Protein AF-A0A8J2YDB7-F1 (afdb_monomer)

Foldseek 3Di:
DDDDDPDDPVRLVVVLVVLVVLLVVLVVVQVVCVVVVHDSPVSVVVNVVSVVVSVVSVVVVVVVVVD

Nearest PDB structures (foldseek):
  6x94-assembly1_A  TM=9.061E-01  e=7.582E-01  Methanosarcina mazei Go1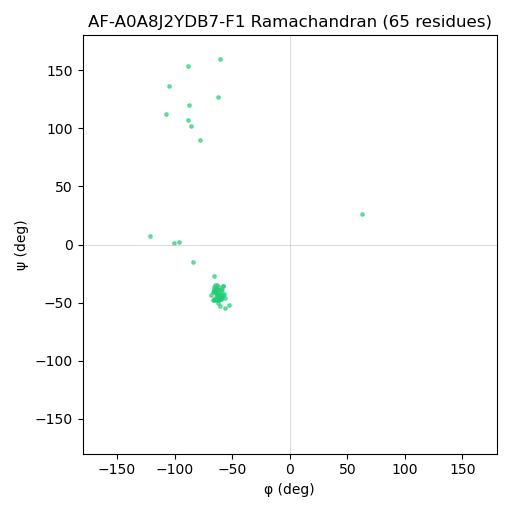
  6hdz-assembly1_A  TM=9.116E-01  e=9.257E-01  Pseudomonas aeruginosa
  6r1o-assembly1_A-2  TM=9.480E-01  e=1.130E+00  Escherichia coli
  6r1m-assembly1_B  TM=9.587E-01  e=1.130E+00  Escherichia coli
  1cxz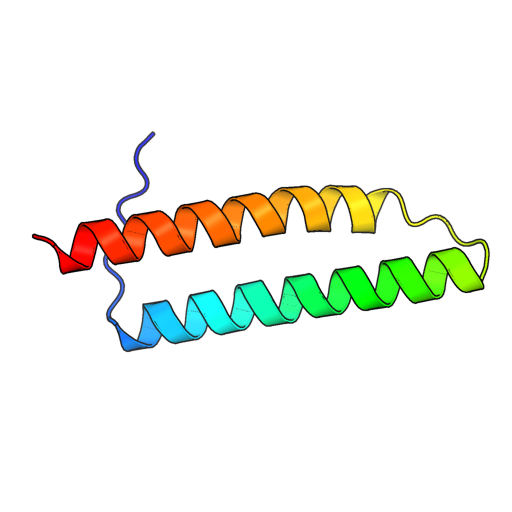-assembly1_B  TM=6.916E-01  e=6.819E+00  Homo sapiens

Secondary structure (DSSP, 8-state):
--------HHHHHHHHHHHHHHHHHHHHHHHHHHHHT---HHHHHHHHHHHHHHHHHHHHHHHHH--

Structure (mmCIF, N/CA/C/O backbone):
data_AF-A0A8J2YDB7-F1
#
_entry.id   AF-A0A8J2YDB7-F1
#
loop_
_atom_site.group_PDB
_atom_site.id
_atom_site.type_symbol
_atom_site.label_atom_id
_atom_site.label_alt_id
_atom_site.label_comp_id
_atom_site.label_asym_id
_atom_site.label_entity_id
_atom_site.label_seq_id
_atom_site.pdbx_PDB_ins_code
_atom_site.Cartn_x
_atom_site.Cartn_y
_atom_site.Cartn_z
_atom_site.occupancy
_atom_site.B_iso_or_equiv
_atom_site.auth_seq_id
_atom_site.auth_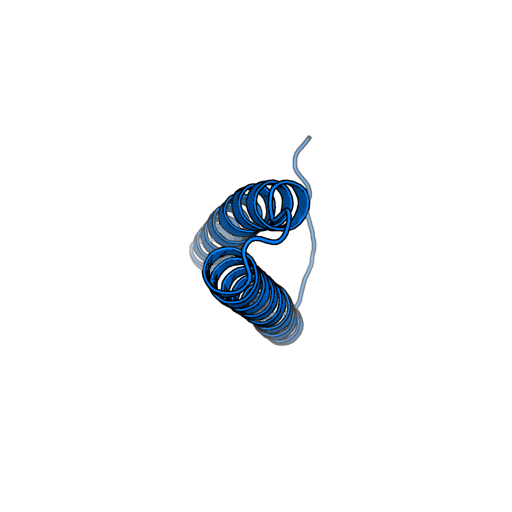comp_id
_atom_site.auth_asym_id
_atom_site.auth_atom_id
_atom_site.pdbx_PDB_model_num
ATOM 1 N N . MET A 1 1 ? 23.665 2.768 1.884 1.00 46.53 1 MET A N 1
ATOM 2 C CA . MET A 1 1 ? 23.563 1.487 1.156 1.00 46.53 1 MET A CA 1
ATOM 3 C C . MET A 1 1 ? 22.702 1.729 -0.074 1.00 46.53 1 MET A C 1
ATOM 5 O O . MET A 1 1 ? 21.545 2.085 0.096 1.00 46.53 1 MET A O 1
ATOM 9 N N . LYS A 1 2 ? 23.274 1.657 -1.282 1.00 48.56 2 LYS A N 1
ATOM 10 C CA . LYS A 1 2 ? 22.496 1.656 -2.530 1.00 48.56 2 LYS A CA 1
ATOM 11 C C . LYS A 1 2 ? 22.129 0.205 -2.817 1.00 48.56 2 LYS A C 1
ATOM 13 O O . LYS A 1 2 ? 23.021 -0.632 -2.885 1.00 48.56 2 LYS A O 1
ATOM 18 N N . LEU A 1 3 ? 20.837 -0.089 -2.888 1.00 53.22 3 LEU A N 1
ATOM 19 C CA . LEU A 1 3 ? 20.352 -1.399 -3.298 1.00 53.22 3 LEU A CA 1
ATOM 20 C C . LEU A 1 3 ? 20.291 -1.375 -4.829 1.00 53.22 3 LEU A C 1
ATOM 22 O O . LEU A 1 3 ? 19.405 -0.739 -5.395 1.00 53.22 3 LEU A O 1
ATOM 26 N N . GLU A 1 4 ? 21.272 -1.976 -5.493 1.00 58.62 4 GLU A N 1
ATOM 27 C CA . GLU A 1 4 ? 21.227 -2.167 -6.943 1.00 58.62 4 GLU A CA 1
ATOM 28 C C . GLU A 1 4 ? 20.508 -3.491 -7.209 1.00 58.62 4 GLU A C 1
ATOM 30 O O . GLU A 1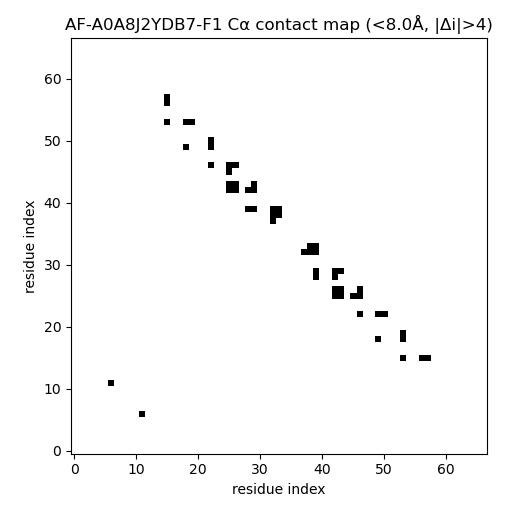 4 ? 21.014 -4.565 -6.894 1.00 58.62 4 GLU A O 1
ATOM 35 N N . MET A 1 5 ? 19.270 -3.401 -7.695 1.00 65.25 5 MET A N 1
ATOM 36 C CA . MET A 1 5 ? 18.491 -4.548 -8.153 1.00 65.25 5 MET A CA 1
ATOM 37 C C . MET A 1 5 ? 18.422 -4.498 -9.674 1.00 65.25 5 MET A C 1
ATOM 39 O O . MET A 1 5 ? 17.771 -3.616 -10.236 1.00 65.25 5 MET A O 1
ATOM 43 N N . GLU A 1 6 ? 19.072 -5.454 -10.330 1.00 71.06 6 GLU A N 1
ATOM 44 C CA . GLU A 1 6 ? 18.895 -5.691 -11.760 1.00 71.06 6 GLU A CA 1
ATOM 45 C C . GLU A 1 6 ? 17.579 -6.442 -11.966 1.00 71.06 6 GLU A C 1
ATOM 47 O O . GLU A 1 6 ? 17.517 -7.664 -11.885 1.00 71.06 6 GLU A O 1
ATOM 52 N N . LEU A 1 7 ? 16.496 -5.690 -12.153 1.00 75.19 7 LEU A N 1
ATOM 53 C CA . LEU A 1 7 ? 15.197 -6.236 -12.537 1.00 75.19 7 LEU A CA 1
ATOM 54 C C . LEU A 1 7 ? 14.948 -5.932 -14.011 1.00 75.19 7 LEU A C 1
ATOM 56 O O . LEU A 1 7 ? 15.128 -4.793 -14.453 1.00 75.19 7 LEU A O 1
ATOM 60 N N . SER A 1 8 ? 14.447 -6.917 -14.751 1.00 84.81 8 SER A N 1
ATOM 61 C CA . SER A 1 8 ? 13.817 -6.660 -16.044 1.00 84.81 8 SER A CA 1
ATOM 62 C C . SER A 1 8 ? 12.605 -5.738 -15.876 1.00 84.81 8 SER A C 1
ATOM 64 O O . SER A 1 8 ? 12.010 -5.631 -14.801 1.00 84.81 8 SER A O 1
ATOM 66 N N . TRP A 1 9 ? 12.188 -5.081 -16.959 1.00 79.81 9 TRP A N 1
ATOM 67 C CA . TRP A 1 9 ? 11.017 -4.201 -16.932 1.00 79.81 9 TRP A CA 1
ATOM 68 C C . TRP A 1 9 ? 9.732 -4.926 -16.487 1.00 79.81 9 TRP A C 1
ATOM 70 O O . TRP A 1 9 ? 8.903 -4.352 -15.776 1.00 79.81 9 TRP A O 1
ATOM 80 N N . GLU A 1 10 ? 9.580 -6.198 -16.862 1.00 86.38 10 GLU A N 1
ATOM 81 C CA . GLU A 1 10 ? 8.449 -7.037 -16.453 1.00 86.38 10 GLU A CA 1
ATOM 82 C C . GLU A 1 10 ? 8.469 -7.328 -14.951 1.00 86.38 10 GLU A C 1
ATOM 84 O O . GLU A 1 10 ? 7.461 -7.118 -14.270 1.00 86.38 10 GLU A O 1
ATOM 89 N N . GLU A 1 11 ? 9.619 -7.733 -14.409 1.00 87.75 11 GLU A N 1
ATOM 90 C CA . GLU A 1 11 ? 9.790 -7.952 -12.968 1.00 87.75 11 GLU A CA 1
ATOM 91 C C . GLU A 1 11 ? 9.567 -6.663 -12.179 1.00 87.75 11 GLU A C 1
ATOM 93 O O . GLU A 1 11 ? 8.948 -6.679 -11.114 1.00 87.75 11 GLU A O 1
ATOM 98 N N . TRP A 1 12 ? 9.993 -5.531 -12.735 1.00 87.75 12 TRP A N 1
ATOM 99 C CA . TRP A 1 12 ? 9.800 -4.217 -12.141 1.00 87.75 12 TRP A CA 1
ATOM 100 C C . TRP A 1 12 ? 8.313 -3.854 -12.030 1.00 87.75 12 TRP A C 1
ATOM 102 O O . TRP A 1 12 ? 7.827 -3.467 -10.962 1.00 87.75 12 TRP A O 1
ATOM 112 N N . ASN A 1 13 ? 7.552 -4.038 -13.111 1.00 88.19 13 ASN A N 1
ATOM 113 C CA . ASN A 1 13 ? 6.105 -3.818 -13.104 1.00 88.19 13 ASN A CA 1
ATOM 114 C C . ASN A 1 13 ? 5.374 -4.783 -12.169 1.00 88.19 13 ASN A C 1
ATOM 116 O O . ASN A 1 13 ? 4.472 -4.363 -11.438 1.00 88.19 13 ASN A O 1
ATOM 120 N N . MET A 1 14 ? 5.766 -6.060 -12.160 1.00 92.88 14 MET A N 1
ATOM 121 C CA . MET A 1 14 ? 5.197 -7.049 -11.245 1.00 92.88 14 MET A CA 1
ATOM 122 C C . MET A 1 14 ? 5.453 -6.666 -9.789 1.00 92.88 14 MET A C 1
ATOM 124 O O . MET A 1 14 ? 4.515 -6.656 -8.988 1.00 92.88 14 MET A O 1
ATOM 128 N N . ALA A 1 15 ? 6.684 -6.279 -9.453 1.00 91.62 15 ALA A N 1
ATOM 129 C CA . ALA A 1 15 ? 7.051 -5.820 -8.120 1.00 91.62 15 ALA A CA 1
ATOM 130 C C . ALA A 1 15 ? 6.241 -4.581 -7.710 1.00 91.62 15 ALA A C 1
ATOM 132 O O . ALA A 1 15 ? 5.638 -4.578 -6.633 1.00 91.62 15 ALA A O 1
ATOM 133 N N . GLN A 1 16 ? 6.119 -3.576 -8.587 1.00 91.75 16 GLN A N 1
ATOM 134 C CA . GLN A 1 16 ? 5.274 -2.406 -8.320 1.00 91.75 16 GLN A CA 1
ATOM 135 C C . GLN A 1 16 ? 3.815 -2.819 -8.068 1.00 91.75 16 GLN A C 1
ATOM 137 O O . GLN A 1 16 ? 3.182 -2.325 -7.131 1.00 91.75 16 GLN A O 1
ATOM 142 N N . GLY A 1 17 ? 3.277 -3.738 -8.874 1.00 94.50 17 GLY A N 1
ATOM 143 C CA . GLY A 1 17 ? 1.919 -4.256 -8.715 1.00 94.50 17 GLY A CA 1
ATOM 144 C C . GLY A 1 17 ? 1.715 -5.019 -7.403 1.00 94.50 17 GLY A C 1
ATOM 145 O O . GLY A 1 17 ? 0.665 -4.897 -6.772 1.00 94.50 17 GLY A O 1
ATOM 146 N N . CYS A 1 18 ? 2.703 -5.793 -6.952 1.00 96.38 18 CYS A N 1
ATOM 147 C CA . CYS A 1 18 ? 2.678 -6.469 -5.653 1.00 96.38 18 CYS A CA 1
ATOM 148 C C . CYS A 1 18 ? 2.673 -5.469 -4.489 1.00 96.38 18 CYS A C 1
ATOM 150 O O . CYS A 1 18 ? 1.829 -5.578 -3.597 1.00 96.38 18 CYS A O 1
ATOM 152 N N . LEU A 1 19 ? 3.561 -4.471 -4.526 1.00 95.31 19 LEU A N 1
ATOM 153 C CA . LEU A 1 19 ? 3.646 -3.435 -3.494 1.00 95.31 19 LEU A CA 1
ATOM 154 C C . LEU A 1 19 ? 2.341 -2.632 -3.400 1.00 95.31 19 LEU A C 1
ATOM 156 O O . LEU A 1 19 ? 1.805 -2.454 -2.306 1.00 95.31 19 LEU A O 1
ATOM 160 N N . GLN A 1 20 ? 1.787 -2.209 -4.542 1.00 96.31 20 GLN A N 1
ATOM 161 C CA . GLN A 1 20 ? 0.531 -1.457 -4.579 1.00 96.31 20 GLN A CA 1
ATOM 162 C C . GLN A 1 20 ? -0.639 -2.281 -4.024 1.00 96.31 20 GLN A C 1
ATOM 164 O O . GLN A 1 20 ? -1.371 -1.796 -3.164 1.00 96.31 20 GLN A O 1
ATOM 169 N N . ARG A 1 21 ? -0.771 -3.554 -4.430 1.00 97.88 21 ARG A N 1
ATOM 170 C CA . ARG A 1 21 ? -1.817 -4.450 -3.904 1.00 97.88 21 ARG A CA 1
ATOM 171 C C . ARG A 1 21 ? -1.742 -4.590 -2.386 1.00 97.88 21 ARG A C 1
ATOM 173 O O . ARG A 1 21 ? -2.775 -4.551 -1.718 1.00 97.88 21 ARG A O 1
ATOM 180 N N . ARG A 1 22 ? -0.534 -4.732 -1.832 1.00 97.88 22 ARG A N 1
ATOM 181 C CA . ARG A 1 22 ? -0.351 -4.826 -0.379 1.00 97.88 22 ARG A CA 1
ATOM 182 C C . ARG A 1 22 ? -0.719 -3.521 0.327 1.00 97.88 22 ARG A C 1
ATOM 184 O O . ARG A 1 22 ? -1.380 -3.558 1.363 1.00 97.88 22 ARG A O 1
ATOM 191 N N . TYR A 1 23 ? -0.351 -2.377 -0.241 1.00 97.94 23 TYR A N 1
ATOM 192 C CA . TYR A 1 23 ? -0.716 -1.066 0.296 1.00 97.94 23 TYR A CA 1
ATOM 193 C C . TYR A 1 23 ? -2.236 -0.865 0.339 1.00 97.94 23 TYR A C 1
ATOM 195 O O . TYR A 1 23 ? -2.786 -0.427 1.354 1.00 97.94 23 TYR A O 1
ATOM 203 N N . ASP A 1 24 ? -2.935 -1.264 -0.720 1.00 97.81 24 ASP A N 1
ATOM 204 C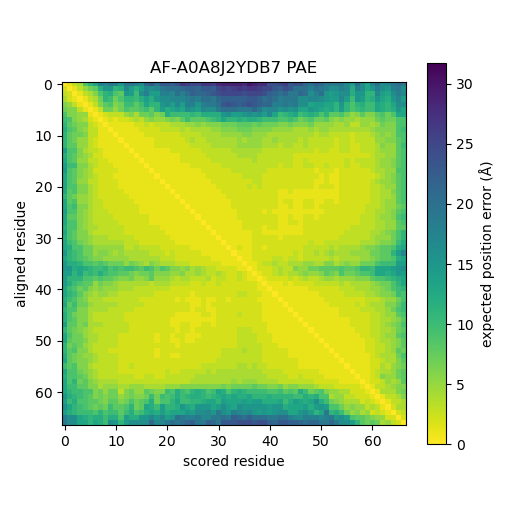 CA . ASP A 1 24 ? -4.394 -1.178 -0.791 1.00 97.81 24 ASP A CA 1
ATOM 205 C C . ASP A 1 24 ? -5.070 -2.114 0.229 1.00 97.81 24 ASP A C 1
ATOM 207 O O . ASP A 1 24 ? -6.050 -1.736 0.880 1.00 97.81 24 ASP A O 1
ATOM 211 N N . GLU A 1 25 ? -4.514 -3.314 0.441 1.00 98.06 25 GLU A N 1
ATOM 212 C CA . GLU A 1 25 ? -4.979 -4.255 1.466 1.00 98.06 25 GLU A CA 1
ATOM 213 C C . GLU A 1 25 ? -4.861 -3.669 2.883 1.00 98.06 25 GLU A C 1
ATOM 215 O O . GLU A 1 25 ? -5.803 -3.766 3.678 1.00 98.06 25 GLU A O 1
ATOM 220 N N . LEU A 1 26 ? -3.727 -3.036 3.202 1.00 97.62 26 LEU A N 1
ATOM 221 C CA . LEU A 1 26 ? -3.504 -2.383 4.495 1.00 97.62 26 LEU A CA 1
ATOM 222 C C . LEU A 1 26 ? -4.485 -1.230 4.707 1.00 97.62 26 LEU A C 1
ATOM 224 O O . LEU A 1 26 ? -5.115 -1.151 5.761 1.00 97.62 26 LEU A O 1
ATOM 228 N N . ASN A 1 27 ? -4.699 -0.394 3.689 1.00 97.69 27 ASN A N 1
ATOM 229 C CA . ASN A 1 27 ? -5.689 0.683 3.747 1.00 97.69 27 ASN A CA 1
ATOM 230 C C . ASN A 1 27 ? -7.109 0.163 3.985 1.00 97.69 27 ASN A C 1
ATOM 232 O O . ASN A 1 27 ? -7.861 0.755 4.765 1.00 97.69 27 ASN A O 1
ATOM 236 N N . ARG A 1 28 ? -7.481 -0.965 3.370 1.00 97.88 28 ARG A N 1
ATOM 237 C CA . ARG A 1 28 ? -8.767 -1.618 3.644 1.00 97.88 28 ARG A CA 1
ATOM 238 C C . ARG A 1 28 ? -8.864 -2.056 5.107 1.00 97.88 28 ARG A C 1
ATOM 240 O O . ARG A 1 28 ? -9.859 -1.747 5.759 1.00 97.88 28 ARG A O 1
ATOM 247 N N . LYS A 1 29 ? -7.828 -2.709 5.645 1.00 96.88 29 LYS A N 1
ATOM 248 C CA . LYS A 1 29 ? -7.784 -3.142 7.056 1.00 96.88 29 LYS A CA 1
ATOM 249 C C . LYS A 1 29 ? -7.853 -1.969 8.031 1.00 96.88 29 LYS A C 1
ATOM 251 O O . LYS A 1 29 ? -8.544 -2.071 9.041 1.00 96.88 29 LYS A O 1
ATOM 256 N N . ILE A 1 30 ? -7.193 -0.855 7.715 1.00 97.62 30 ILE A N 1
ATOM 257 C CA . ILE A 1 30 ? -7.259 0.387 8.494 1.00 97.62 30 ILE A CA 1
ATOM 258 C C . ILE A 1 30 ? -8.698 0.908 8.534 1.00 97.62 30 ILE A C 1
ATOM 260 O O . ILE A 1 30 ? -9.240 1.085 9.620 1.00 97.62 30 ILE A O 1
ATOM 264 N N . ARG A 1 31 ? -9.350 1.070 7.374 1.00 97.25 31 ARG A N 1
ATOM 265 C CA . ARG A 1 31 ? -10.745 1.547 7.294 1.00 97.25 31 ARG A CA 1
ATOM 266 C C . ARG A 1 31 ? -11.715 0.627 8.034 1.00 97.25 31 ARG A C 1
ATOM 268 O O . ARG A 1 31 ? -12.605 1.091 8.744 1.00 97.25 31 ARG A O 1
ATOM 275 N N . GLU A 1 32 ? -11.553 -0.685 7.880 1.00 97.12 32 GLU A N 1
ATOM 276 C CA . GLU A 1 32 ? -12.374 -1.665 8.590 1.00 97.12 32 GLU A CA 1
ATOM 277 C C . GLU A 1 32 ? -12.152 -1.635 10.102 1.00 97.12 32 GLU A C 1
ATOM 279 O O . GLU A 1 32 ? -13.113 -1.787 10.858 1.00 97.12 32 GLU A O 1
ATOM 284 N N . GLY A 1 33 ? -10.903 -1.473 10.537 1.00 96.38 33 GLY A N 1
ATOM 285 C CA . GLY A 1 33 ? -10.548 -1.387 11.945 1.00 96.38 33 GLY A CA 1
ATOM 286 C C . GLY A 1 33 ? -11.057 -0.101 12.589 1.00 96.38 33 GLY A C 1
ATOM 287 O O . GLY A 1 33 ? -11.681 -0.198 13.641 1.00 96.38 33 GLY A O 1
ATOM 288 N N . ASP A 1 34 ? -10.919 1.046 11.915 1.00 95.31 34 ASP A N 1
ATOM 289 C CA . ASP A 1 34 ? -11.504 2.329 12.335 1.00 95.31 34 ASP A CA 1
ATOM 290 C C . ASP A 1 34 ? -13.028 2.199 12.503 1.00 95.31 34 ASP A C 1
ATOM 292 O O . ASP A 1 34 ? -13.574 2.558 13.545 1.00 95.31 34 ASP A O 1
ATOM 296 N N . ARG A 1 35 ? -13.725 1.575 11.539 1.00 96.44 35 ARG A N 1
ATOM 297 C CA . ARG A 1 35 ? -15.181 1.343 11.625 1.00 96.44 35 ARG A CA 1
ATOM 298 C C . ARG A 1 35 ? -15.586 0.433 12.790 1.00 96.44 35 ARG A C 1
ATOM 300 O O . ARG A 1 35 ? -16.676 0.581 13.332 1.00 96.44 35 ARG A O 1
ATOM 307 N N . LYS A 1 36 ? -14.756 -0.556 13.129 1.00 96.25 36 LYS A N 1
ATOM 308 C CA . LYS A 1 36 ? -15.049 -1.576 14.153 1.00 96.25 36 LYS A CA 1
ATOM 309 C C . LYS A 1 36 ? -14.448 -1.244 15.527 1.00 96.25 36 LYS A C 1
ATOM 311 O O . LYS A 1 36 ? -14.546 -2.083 16.418 1.00 96.25 36 LYS A O 1
ATOM 316 N N . GLY A 1 37 ? -13.785 -0.094 15.688 1.00 94.12 37 GLY A N 1
ATOM 317 C CA . GLY A 1 37 ? -13.072 0.271 16.919 1.00 94.12 37 GLY A CA 1
ATOM 318 C C . GLY A 1 37 ? -11.912 -0.671 17.273 1.00 94.12 37 GLY A C 1
ATOM 319 O O . GLY A 1 37 ? -11.586 -0.843 18.444 1.00 94.12 37 GLY A O 1
ATOM 320 N N . ARG A 1 38 ? -11.310 -1.340 16.281 1.00 92.75 38 ARG A N 1
ATOM 321 C CA . ARG A 1 38 ? -10.178 -2.262 16.487 1.00 92.75 38 ARG A CA 1
ATOM 322 C C . ARG A 1 38 ? -8.859 -1.501 16.433 1.00 92.75 38 ARG A C 1
ATOM 324 O O . ARG A 1 38 ? -8.741 -0.505 15.727 1.00 92.75 38 ARG A O 1
ATOM 331 N N . SER A 1 39 ? -7.834 -2.016 17.110 1.00 94.12 39 SER A N 1
ATOM 332 C CA . SER A 1 39 ? -6.481 -1.473 16.964 1.00 94.12 39 SER A CA 1
ATOM 333 C C . SER A 1 39 ? -5.989 -1.629 15.523 1.00 94.12 39 SER A C 1
ATOM 335 O O . SER A 1 39 ? -5.998 -2.723 14.959 1.00 94.12 39 SER A O 1
ATOM 337 N N . ILE A 1 40 ? -5.546 -0.517 14.942 1.00 97.00 40 ILE A N 1
ATOM 338 C CA . ILE A 1 40 ? -5.029 -0.417 13.568 1.00 97.00 40 ILE A CA 1
ATOM 339 C C . ILE A 1 40 ? -3.593 0.105 13.518 1.00 97.00 40 ILE A C 1
ATOM 341 O O . ILE A 1 40 ? -3.077 0.383 12.437 1.00 97.00 40 ILE A O 1
ATOM 345 N N . ARG A 1 41 ? -2.953 0.261 14.684 1.00 96.81 41 ARG A N 1
ATOM 346 C CA . ARG A 1 41 ? -1.621 0.861 14.815 1.00 96.81 41 ARG A CA 1
ATOM 347 C C . ARG A 1 41 ? -0.605 0.178 13.898 1.00 96.81 41 ARG A C 1
ATOM 349 O O . ARG A 1 41 ? 0.002 0.849 13.074 1.00 96.81 41 ARG A O 1
ATOM 356 N N . TRP A 1 42 ? -0.517 -1.149 13.974 1.00 95.56 42 TRP A N 1
ATOM 357 C CA . TRP A 1 42 ? 0.388 -1.946 13.143 1.00 95.56 42 TRP A CA 1
ATOM 358 C C . TRP A 1 42 ? 0.126 -1.779 11.645 1.00 95.56 42 TRP A C 1
ATOM 360 O O . TRP A 1 42 ? 1.058 -1.562 10.880 1.00 95.56 42 TRP A O 1
ATOM 370 N N . TYR A 1 43 ? -1.142 -1.800 11.222 1.00 96.75 43 TYR A N 1
ATOM 371 C CA . TYR A 1 43 ? -1.479 -1.609 9.810 1.00 96.75 43 TYR A CA 1
ATOM 372 C C . TYR A 1 43 ? -1.129 -0.203 9.312 1.00 96.75 43 TYR A C 1
ATOM 374 O O . TYR A 1 43 ? -0.680 -0.063 8.177 1.00 96.75 43 TYR A O 1
ATOM 382 N N . ARG A 1 44 ? -1.303 0.832 10.146 1.00 96.38 44 ARG A N 1
ATOM 383 C CA . ARG A 1 44 ? -0.895 2.208 9.819 1.00 96.38 44 ARG A CA 1
ATOM 384 C C . ARG A 1 44 ? 0.622 2.335 9.699 1.00 96.38 44 ARG A C 1
ATOM 386 O O . ARG A 1 44 ? 1.090 2.918 8.727 1.00 96.38 44 ARG A O 1
ATOM 393 N N . GLU A 1 45 ? 1.375 1.785 10.649 1.00 97.44 45 GLU A N 1
ATOM 394 C CA . GLU A 1 45 ? 2.843 1.799 10.617 1.00 97.44 45 GLU A CA 1
ATOM 395 C C . GLU A 1 45 ? 3.375 1.083 9.360 1.00 97.44 45 GLU A C 1
ATOM 397 O O . GLU A 1 45 ? 4.182 1.653 8.624 1.00 97.44 45 GLU A O 1
ATOM 402 N N . GLU A 1 46 ? 2.848 -0.106 9.041 1.00 96.69 46 GLU A N 1
ATOM 403 C CA . GLU A 1 46 ? 3.211 -0.853 7.827 1.00 96.69 46 GLU A CA 1
ATOM 404 C C . GLU A 1 46 ? 2.848 -0.078 6.548 1.00 96.69 46 GLU A C 1
ATOM 406 O O . GLU A 1 46 ? 3.665 0.019 5.631 1.00 96.69 46 GLU A O 1
ATOM 411 N N . ALA A 1 47 ? 1.660 0.534 6.486 1.00 97.19 47 ALA A N 1
ATOM 412 C CA . ALA A 1 47 ? 1.225 1.306 5.321 1.00 97.19 47 ALA A CA 1
ATOM 413 C C . ALA A 1 47 ? 2.112 2.536 5.067 1.00 97.19 47 ALA A C 1
ATOM 415 O O . ALA A 1 47 ? 2.411 2.844 3.913 1.00 97.19 47 ALA A O 1
ATOM 416 N N . ILE A 1 48 ? 2.565 3.221 6.124 1.00 97.62 48 ILE A N 1
ATOM 417 C CA . ILE A 1 48 ? 3.479 4.369 6.015 1.00 97.62 48 ILE A CA 1
ATOM 418 C C . ILE A 1 48 ? 4.830 3.934 5.437 1.00 97.62 48 ILE A C 1
ATOM 420 O O . ILE A 1 48 ? 5.359 4.597 4.542 1.00 97.62 48 ILE A O 1
ATOM 424 N N . ILE A 1 49 ? 5.383 2.819 5.921 1.00 96.56 49 ILE A N 1
ATOM 425 C CA . ILE A 1 49 ? 6.645 2.273 5.402 1.00 96.56 49 ILE A CA 1
ATOM 426 C C . ILE A 1 49 ? 6.476 1.884 3.933 1.00 96.56 49 ILE A C 1
ATOM 428 O O . ILE A 1 49 ? 7.285 2.270 3.090 1.00 96.56 49 ILE A O 1
ATOM 432 N N . LEU A 1 50 ? 5.399 1.170 3.610 1.00 96.50 50 LEU A N 1
ATOM 433 C CA . LEU A 1 50 ? 5.157 0.684 2.259 1.00 96.50 50 LEU A CA 1
ATOM 434 C C . LEU A 1 50 ? 4.928 1.823 1.255 1.00 96.50 50 LEU A C 1
ATOM 436 O O . LEU A 1 50 ? 5.401 1.734 0.125 1.00 96.50 50 LEU A O 1
ATOM 440 N N . ALA A 1 51 ? 4.282 2.917 1.669 1.00 95.69 51 ALA A N 1
ATOM 441 C CA . ALA A 1 51 ? 4.149 4.118 0.844 1.00 95.69 51 ALA A CA 1
ATOM 442 C C . ALA A 1 51 ? 5.518 4.699 0.456 1.00 95.69 51 ALA A C 1
ATOM 444 O O . ALA A 1 51 ? 5.746 4.988 -0.719 1.00 95.69 51 ALA A O 1
ATOM 445 N N . ARG A 1 52 ? 6.447 4.795 1.419 1.00 95.38 52 ARG A N 1
ATOM 446 C CA . ARG A 1 52 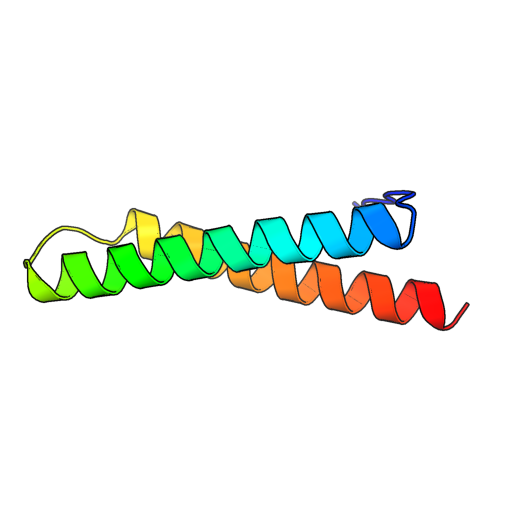? 7.823 5.255 1.161 1.00 95.38 52 ARG A CA 1
ATOM 447 C C . ARG A 1 52 ? 8.576 4.305 0.237 1.00 95.38 52 ARG A C 1
ATOM 449 O O . ARG A 1 52 ? 9.255 4.761 -0.673 1.00 95.38 52 ARG A O 1
ATOM 456 N 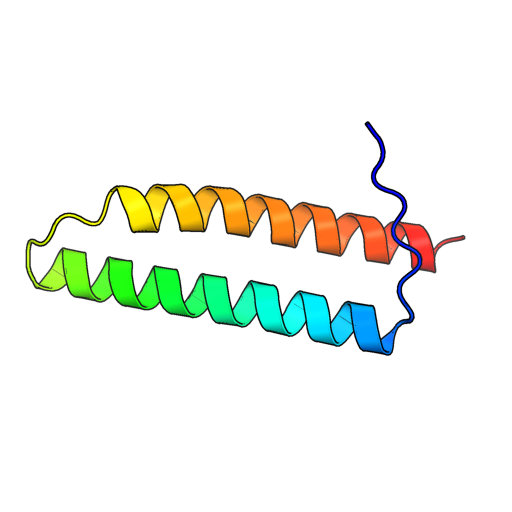N . VAL A 1 53 ? 8.426 2.994 0.430 1.00 93.19 53 VAL A N 1
ATOM 457 C CA . VAL A 1 53 ? 9.036 1.991 -0.456 1.00 93.19 53 VAL A CA 1
ATOM 458 C C . VAL A 1 53 ? 8.519 2.143 -1.885 1.00 93.19 53 VAL A C 1
ATOM 460 O O . VAL A 1 53 ? 9.319 2.143 -2.809 1.00 93.19 53 VAL A O 1
ATOM 463 N N . ILE A 1 54 ? 7.210 2.318 -2.087 1.00 93.25 54 ILE A N 1
ATOM 464 C CA . ILE A 1 54 ? 6.624 2.514 -3.424 1.00 93.25 54 ILE A CA 1
ATOM 465 C C . ILE A 1 54 ? 7.149 3.796 -4.082 1.00 93.25 54 ILE A C 1
ATOM 467 O O . ILE A 1 54 ? 7.426 3.796 -5.283 1.00 93.25 54 ILE A O 1
ATOM 471 N N . GLU A 1 55 ? 7.271 4.885 -3.325 1.00 92.25 55 GLU A N 1
ATOM 472 C CA . GLU A 1 55 ? 7.809 6.154 -3.820 1.00 92.25 55 GLU A CA 1
ATOM 473 C C . GLU A 1 55 ? 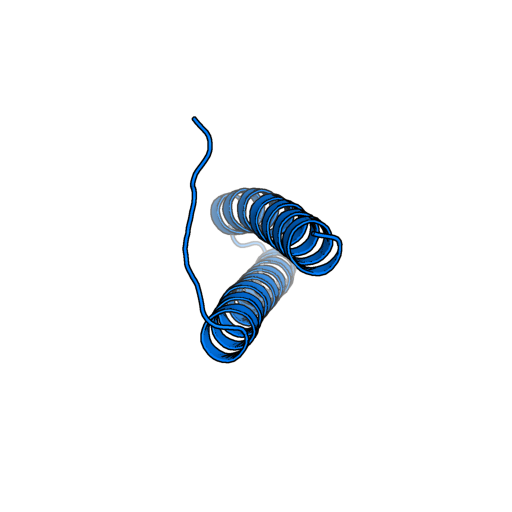9.269 6.015 -4.265 1.00 92.25 55 GLU A C 1
ATOM 475 O O . GLU A 1 55 ? 9.605 6.356 -5.402 1.00 92.25 55 GLU A O 1
ATOM 480 N N . GLU A 1 56 ? 10.107 5.443 -3.402 1.00 90.38 56 GLU A N 1
ATOM 481 C CA . GLU A 1 56 ? 11.518 5.176 -3.680 1.00 90.38 56 GLU A CA 1
ATOM 482 C C . GLU A 1 56 ? 11.687 4.239 -4.875 1.00 90.38 56 GLU A C 1
ATOM 484 O O . GLU A 1 56 ? 12.448 4.538 -5.794 1.00 90.38 56 GLU A O 1
ATOM 489 N N . PHE A 1 57 ? 10.890 3.170 -4.932 1.00 87.31 57 PHE A N 1
ATOM 490 C CA . PHE A 1 57 ? 10.856 2.253 -6.064 1.00 87.31 57 PHE A CA 1
ATOM 491 C C . PHE A 1 57 ? 10.558 3.041 -7.352 1.00 87.31 57 PHE A C 1
ATOM 493 O O . PHE A 1 57 ? 11.357 3.052 -8.288 1.00 87.31 57 PHE A O 1
ATOM 500 N N . ARG A 1 58 ? 9.462 3.811 -7.401 1.00 86.81 58 ARG A N 1
ATOM 501 C CA . ARG A 1 58 ? 9.095 4.611 -8.590 1.00 86.81 58 ARG A CA 1
ATOM 502 C C . ARG A 1 58 ? 10.179 5.604 -9.008 1.00 86.81 58 ARG A C 1
ATOM 504 O O . ARG A 1 58 ? 10.342 5.833 -10.209 1.00 86.81 58 ARG A O 1
ATOM 511 N N . ARG A 1 59 ? 10.906 6.192 -8.053 1.00 87.06 59 ARG A N 1
ATOM 512 C CA . ARG A 1 59 ? 12.035 7.085 -8.341 1.00 87.06 59 ARG A CA 1
ATOM 513 C C . ARG A 1 59 ? 13.179 6.328 -9.013 1.00 87.06 59 ARG A C 1
ATOM 515 O O . ARG A 1 59 ? 13.635 6.768 -10.066 1.00 87.06 59 ARG A O 1
ATOM 522 N N . SER A 1 60 ? 13.564 5.167 -8.483 1.00 81.81 60 SER A N 1
ATOM 523 C CA . SER A 1 60 ? 14.626 4.336 -9.063 1.00 81.81 60 SER A CA 1
ATOM 524 C C . SER A 1 60 ? 14.327 3.912 -10.505 1.00 81.81 60 SER A C 1
ATOM 526 O O . SER A 1 60 ? 15.213 3.989 -11.347 1.00 81.81 60 SER A O 1
ATOM 528 N N . ASN A 1 61 ? 13.078 3.567 -10.844 1.00 75.94 61 ASN A N 1
ATOM 529 C CA . ASN A 1 61 ? 12.718 3.240 -12.235 1.00 75.94 61 ASN A CA 1
ATOM 530 C C . ASN A 1 61 ? 12.875 4.426 -13.192 1.00 75.94 61 ASN A C 1
ATOM 532 O O . ASN A 1 61 ? 13.314 4.265 -14.327 1.00 75.94 61 ASN A O 1
ATOM 536 N N . LYS A 1 62 ? 12.508 5.638 -12.753 1.00 70.56 62 LYS A N 1
ATOM 537 C CA . LYS A 1 62 ? 12.674 6.842 -13.582 1.00 70.56 62 LYS A CA 1
ATOM 538 C C . LYS A 1 62 ? 14.146 7.127 -13.865 1.00 70.56 62 LYS A C 1
ATOM 540 O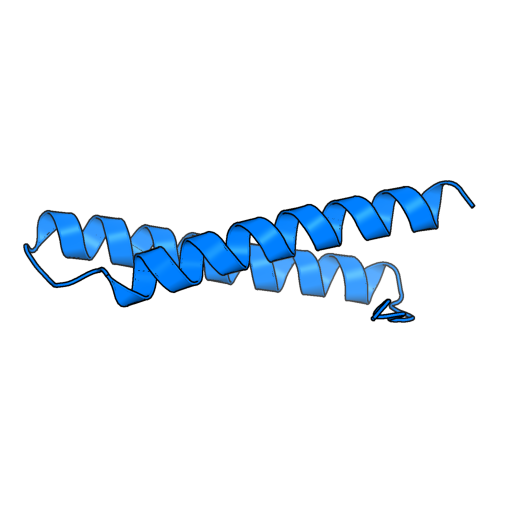 O . LYS A 1 62 ? 14.481 7.480 -14.989 1.00 70.56 62 LYS A O 1
ATOM 545 N N . GLU A 1 63 ? 15.010 6.959 -12.867 1.00 70.31 63 GLU A N 1
ATOM 546 C CA . GLU A 1 63 ? 16.455 7.147 -13.025 1.00 70.31 63 GLU A CA 1
ATOM 547 C C . GLU A 1 63 ? 17.071 6.100 -13.961 1.00 70.31 63 GLU A C 1
ATOM 549 O O . GLU A 1 63 ? 17.882 6.459 -14.813 1.00 70.31 63 GLU A O 1
ATOM 554 N N . SER A 1 64 ? 16.639 4.837 -13.871 1.00 64.81 64 SER A N 1
ATOM 555 C CA . SER A 1 64 ? 17.078 3.765 -14.774 1.00 64.81 64 SER A CA 1
ATOM 556 C C . SER A 1 64 ? 16.632 3.959 -16.226 1.00 64.81 64 SER A C 1
ATOM 558 O O . SER A 1 64 ? 17.309 3.476 -17.122 1.00 64.81 64 SER A O 1
ATOM 560 N N . ARG A 1 65 ? 15.517 4.659 -16.482 1.00 60.69 65 ARG A N 1
ATOM 561 C CA . ARG A 1 65 ? 15.014 4.934 -17.846 1.00 60.69 65 ARG A CA 1
ATOM 562 C C . ARG A 1 65 ? 15.658 6.149 -18.524 1.00 60.69 65 ARG A C 1
ATOM 564 O O . ARG A 1 65 ? 15.476 6.313 -19.724 1.00 60.69 65 ARG A O 1
ATOM 571 N N . ASN A 1 66 ? 16.351 7.003 -17.767 1.00 58.84 66 ASN A N 1
ATOM 572 C CA . ASN A 1 66 ? 17.012 8.218 -18.264 1.00 58.84 66 ASN A CA 1
ATOM 573 C C . ASN A 1 66 ? 18.534 8.049 -18.461 1.00 58.84 66 ASN A C 1
ATOM 575 O O . ASN A 1 66 ? 19.206 9.027 -18.795 1.00 58.84 66 ASN A O 1
ATOM 579 N N . ARG A 1 67 ? 19.078 6.854 -18.205 1.00 53.53 67 ARG A N 1
ATOM 580 C CA . ARG A 1 67 ? 20.448 6.457 -18.561 1.00 53.53 67 ARG A CA 1
ATOM 581 C C . ARG A 1 67 ? 20.432 5.661 -19.854 1.00 53.53 67 ARG A C 1
ATOM 583 O O . ARG A 1 67 ? 21.427 5.789 -20.594 1.00 53.53 67 ARG A O 1
#

Mean predicted aligned error: 5.43 Å

Solvent-accessible surface area (backbone atoms only — not comparable to full-atom values): 3912 Å² total; per-residue (Å²): 136,84,84,86,75,94,61,55,73,66,56,46,52,49,49,52,52,52,53,50,53,52,43,52,52,31,52,50,50,34,55,53,18,64,77,67,76,44,92,34,65,69,43,50,55,52,38,56,54,48,50,52,50,52,52,53,50,55,51,53,55,56,56,65,73,76,109

Organism: NCBI:txid1571185

pLDDT: mean 87.33, std 14.09, range [46.53, 98.06]

Sequence (67 aa):
MKLEMELSWEEWNMAQGCLQRRYDELNRKIREGDRKGRSIRWYREEAIILARVIEEFRRSNKESRNR

Radius of gyration: 14.83 Å; Cα contacts (8 Å, |Δi|>4): 27; chains: 1; bounding box: 39×16×36 Å